Protein AF-A0A178IG72-F1 (afdb_monomer_lite)

Foldseek 3Di:
DDPVVVVVLVVVVVVVVVVVVVCCVVLVPPPPDDPVVSVVVVVVVVVVVLVVVCVVQPPVRSVVSVVCVLLVQQLVVLVVLQVQCVVVVNHDDPVLSVVSSVLCSVLVLGDDPCCVPPPDPVSLQVNLVSLVVCVVVSLVSSPVPGDPVSSVSSVVVSCVSSVVVVVVVVPPD

Sequence (173 aa):
MSEEKKNLICAALARDLETIRNVMRQGGMNRNVDPAIRRANLDARRRQFESDLREPLGDEVFEALVYYRDTKPCRELAGSISEQMKESGCELDAEDVDKMVRLFKDNGVMLANEHIRSRAPGIAKASARMLSAKEEVIIKEAGDFLSPRQMDVLKQIWSGLTGNEGRQVANKK

Secondary structure (DSSP, 8-state):
--HHHHHHHHHHHHHHHHHHHHHHHHHSS-TTS-HHHHHHHHHHHHHHHHHHHHHHH-HHHHHHHHHHHHHHHHHHHHHHHHHHHHHTT-PPPHHHHHHHHHHHHHTT----THHHH---HHHHHHHHHHHHHHHHHHHHHHTTTS-HHHHHHHHHHHHHHHTTHHHHSTT--

Radius of gyration: 19.99 Å; chains: 1; bounding box: 42×54×50 Å

pLDDT: mean 70.6, std 18.27, range [35.81, 95.81]

Organism: NCBI:txid1184151

Structure (mmCIF, N/CA/C/O backbone):
data_AF-A0A178IG72-F1
#
_entry.id   AF-A0A178IG72-F1
#
loop_
_atom_site.group_PDB
_atom_site.id
_atom_site.type_symbol
_atom_site.label_atom_id
_atom_site.label_alt_id
_atom_site.label_comp_id
_atom_site.label_asym_id
_atom_site.label_entity_id
_atom_site.label_seq_id
_atom_site.pdbx_PDB_ins_code
_atom_site.Cartn_x
_atom_site.Cartn_y
_atom_site.Cartn_z
_atom_site.occupancy
_atom_site.B_iso_or_equiv
_atom_site.auth_seq_id
_atom_site.auth_comp_id
_atom_site.auth_asym_id
_atom_site.auth_atom_id
_atom_site.pdbx_PDB_model_num
ATOM 1 N N . MET A 1 1 ? 6.120 -22.349 2.603 1.00 51.94 1 MET A N 1
ATOM 2 C CA . MET A 1 1 ? 7.262 -21.781 1.846 1.00 51.94 1 MET A CA 1
ATOM 3 C C . MET A 1 1 ? 8.515 -21.937 2.701 1.00 51.94 1 MET A C 1
ATOM 5 O O . MET A 1 1 ? 8.454 -21.543 3.859 1.00 51.94 1 MET A O 1
ATOM 9 N N . SER A 1 2 ? 9.585 -22.563 2.201 1.00 63.50 2 SER A N 1
ATOM 10 C CA . SER A 1 2 ? 10.795 -22.826 2.998 1.00 63.50 2 SER A CA 1
ATOM 11 C C . SER A 1 2 ? 11.631 -21.558 3.233 1.00 63.50 2 SER A C 1
ATOM 13 O O . SER A 1 2 ? 11.617 -20.641 2.411 1.00 63.50 2 SER A O 1
ATOM 15 N N . GLU A 1 3 ? 12.363 -21.524 4.349 1.00 43.22 3 GLU A N 1
ATOM 16 C CA . GLU A 1 3 ? 13.352 -20.488 4.718 1.00 43.22 3 GLU A CA 1
ATOM 17 C C . GLU A 1 3 ? 14.354 -20.213 3.585 1.00 43.22 3 GLU A C 1
ATOM 19 O O . GLU A 1 3 ? 14.587 -19.069 3.206 1.00 43.22 3 GLU A O 1
ATOM 24 N N . GLU A 1 4 ? 14.849 -21.272 2.945 1.00 43.72 4 GLU A N 1
ATOM 25 C CA . GLU A 1 4 ? 15.740 -21.199 1.783 1.00 43.72 4 GLU A CA 1
ATOM 26 C C . GLU A 1 4 ? 15.136 -20.422 0.607 1.00 43.72 4 GLU A C 1
ATOM 28 O O . GLU A 1 4 ? 15.801 -19.576 0.010 1.00 43.72 4 GLU A O 1
ATOM 33 N N . LYS A 1 5 ? 13.850 -20.650 0.301 1.00 45.94 5 LYS A N 1
ATOM 34 C CA . LYS A 1 5 ? 13.152 -19.937 -0.777 1.00 45.94 5 LYS A CA 1
ATOM 35 C C . LYS A 1 5 ? 12.942 -18.464 -0.428 1.00 45.94 5 LYS A C 1
ATOM 37 O O . LYS A 1 5 ? 13.111 -17.615 -1.297 1.00 45.94 5 LYS A O 1
ATOM 42 N N . LYS A 1 6 ? 12.647 -18.139 0.835 1.00 46.69 6 LYS A N 1
ATOM 43 C CA . LYS A 1 6 ? 12.557 -16.744 1.303 1.00 46.69 6 LYS A CA 1
ATOM 44 C C . LYS A 1 6 ? 13.902 -16.022 1.205 1.00 46.69 6 LYS A C 1
ATOM 46 O O . LYS A 1 6 ? 13.946 -14.899 0.712 1.00 46.69 6 LYS A O 1
ATOM 51 N N . ASN A 1 7 ? 14.992 -16.672 1.605 1.00 44.25 7 ASN A N 1
ATOM 52 C CA . ASN A 1 7 ? 16.336 -16.094 1.551 1.00 44.25 7 ASN A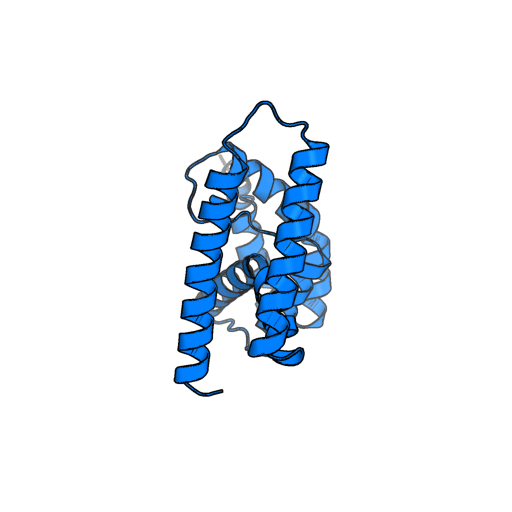 CA 1
ATOM 53 C C . ASN A 1 7 ? 16.824 -15.896 0.109 1.00 44.25 7 ASN A C 1
ATOM 55 O O . ASN A 1 7 ? 17.424 -14.865 -0.191 1.00 44.25 7 ASN A O 1
ATOM 59 N N . LEU A 1 8 ? 16.489 -16.813 -0.804 1.00 47.38 8 LEU A N 1
ATOM 60 C CA . LEU A 1 8 ? 16.728 -16.650 -2.241 1.00 47.38 8 LEU A CA 1
ATOM 61 C C . LEU A 1 8 ? 15.930 -15.485 -2.836 1.00 47.38 8 LEU A C 1
ATOM 63 O O . LEU A 1 8 ? 16.495 -14.687 -3.580 1.00 47.38 8 LEU A O 1
ATOM 67 N N . ILE A 1 9 ? 14.655 -15.336 -2.464 1.00 54.12 9 ILE A N 1
ATOM 68 C CA . ILE A 1 9 ? 13.816 -14.207 -2.894 1.00 54.12 9 ILE A CA 1
ATOM 69 C C . ILE A 1 9 ? 14.386 -12.883 -2.363 1.00 54.12 9 ILE A C 1
ATOM 71 O O . ILE A 1 9 ? 14.538 -11.933 -3.125 1.00 54.12 9 ILE A O 1
ATOM 75 N N . CYS A 1 10 ? 14.782 -12.809 -1.090 1.00 49.50 10 CYS A N 1
ATOM 76 C CA . CYS A 1 10 ? 15.407 -11.617 -0.510 1.00 49.50 10 CYS A CA 1
ATOM 77 C C . CYS A 1 10 ? 16.757 -11.278 -1.163 1.00 49.50 10 CYS A C 1
ATOM 79 O O . CYS A 1 10 ? 17.027 -10.108 -1.442 1.00 49.50 10 CYS A O 1
ATOM 81 N N . ALA A 1 11 ? 17.592 -12.283 -1.439 1.00 48.78 11 ALA A N 1
ATOM 82 C CA . ALA A 1 11 ? 18.871 -12.100 -2.117 1.00 48.78 11 ALA A CA 1
ATOM 83 C C . ALA A 1 11 ? 18.684 -11.642 -3.571 1.00 48.78 11 ALA A C 1
ATOM 85 O O . ALA A 1 11 ? 19.392 -10.736 -4.008 1.00 48.78 11 ALA A O 1
ATOM 86 N N . ALA A 1 12 ? 17.704 -12.198 -4.292 1.00 51.97 12 ALA A N 1
ATOM 87 C CA . ALA A 1 12 ? 17.323 -11.757 -5.632 1.00 51.97 12 ALA A CA 1
ATOM 88 C C . ALA A 1 12 ? 16.812 -10.307 -5.616 1.00 51.97 12 ALA A C 1
ATOM 90 O O . ALA A 1 12 ? 17.324 -9.476 -6.357 1.00 51.97 12 ALA A O 1
ATOM 91 N N . LEU A 1 13 ? 15.920 -9.951 -4.684 1.00 55.03 13 LEU A N 1
ATOM 92 C CA . LEU A 1 13 ? 15.399 -8.586 -4.518 1.00 55.03 13 LEU A CA 1
ATOM 93 C C . LEU A 1 13 ? 16.489 -7.555 -4.157 1.00 55.03 13 LEU A C 1
ATOM 95 O O . LEU A 1 13 ? 16.428 -6.399 -4.590 1.00 55.03 13 LEU A O 1
ATOM 99 N N . ALA A 1 14 ? 17.492 -7.943 -3.364 1.00 50.09 14 ALA A N 1
ATOM 100 C CA . ALA A 1 14 ? 18.637 -7.090 -3.044 1.00 50.09 14 ALA A CA 1
ATOM 101 C C . ALA A 1 14 ? 19.5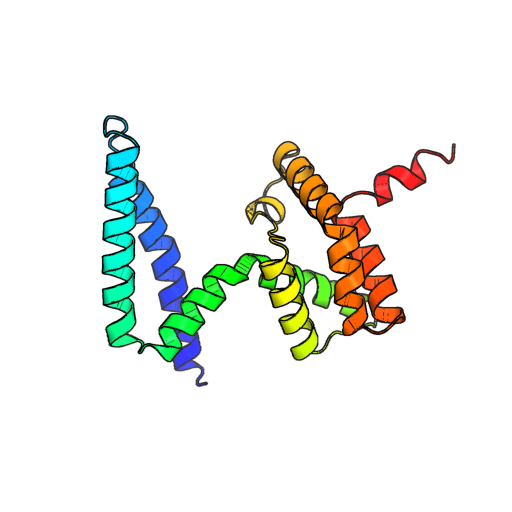46 -6.882 -4.268 1.00 50.09 14 ALA A C 1
ATOM 103 O O . ALA A 1 14 ? 19.936 -5.747 -4.563 1.00 50.09 14 ALA A O 1
ATOM 104 N N . ARG A 1 15 ? 19.811 -7.957 -5.025 1.00 52.28 15 ARG A N 1
ATOM 105 C CA . ARG A 1 15 ? 20.563 -7.910 -6.287 1.00 52.28 15 ARG A CA 1
ATOM 106 C C . ARG A 1 15 ? 19.826 -7.108 -7.363 1.00 52.28 15 ARG A C 1
ATOM 108 O O . ARG A 1 15 ? 20.482 -6.383 -8.107 1.00 52.28 15 ARG A O 1
ATOM 115 N N . ASP A 1 16 ? 18.496 -7.150 -7.396 1.00 57.53 16 ASP A N 1
ATOM 116 C CA . ASP A 1 16 ? 17.633 -6.387 -8.309 1.00 57.53 16 ASP A CA 1
ATOM 117 C C . ASP A 1 16 ? 17.744 -4.884 -8.087 1.00 57.53 16 ASP A C 1
ATOM 119 O O . ASP A 1 16 ? 17.940 -4.124 -9.033 1.00 57.53 16 ASP A O 1
ATOM 123 N N . LEU A 1 17 ? 17.667 -4.425 -6.837 1.00 51.31 17 LEU A N 1
ATOM 124 C CA . LEU A 1 17 ? 17.809 -3.002 -6.527 1.00 51.31 17 LEU A CA 1
ATOM 125 C C . LEU A 1 17 ? 19.190 -2.471 -6.910 1.00 51.31 17 LEU A C 1
ATOM 127 O O . LEU A 1 17 ? 19.312 -1.333 -7.365 1.00 51.31 17 LEU A O 1
ATOM 131 N N . GLU A 1 18 ? 20.229 -3.279 -6.740 1.00 49.72 18 GLU A N 1
ATOM 132 C CA . GLU A 1 18 ? 21.595 -2.908 -7.088 1.00 49.72 18 GLU A CA 1
ATOM 133 C C . GLU A 1 18 ? 21.851 -2.973 -8.598 1.00 49.72 18 GLU A C 1
ATOM 135 O O . GLU A 1 18 ? 22.450 -2.054 -9.156 1.00 49.72 18 GLU A O 1
ATOM 140 N N . THR A 1 19 ? 21.304 -3.976 -9.284 1.00 49.38 19 THR A N 1
ATOM 141 C CA . THR A 1 19 ? 21.408 -4.140 -10.739 1.00 49.38 19 THR A CA 1
ATOM 142 C C . THR A 1 19 ? 20.615 -3.062 -11.459 1.00 49.38 19 THR A C 1
ATOM 144 O O . THR A 1 19 ? 21.152 -2.410 -12.345 1.00 49.38 19 THR A O 1
ATOM 147 N N . ILE A 1 20 ? 19.390 -2.761 -11.024 1.00 48.19 20 ILE A N 1
ATOM 148 C CA . ILE A 1 20 ? 18.590 -1.657 -11.562 1.00 48.19 20 ILE A CA 1
ATOM 149 C C . ILE A 1 20 ? 19.300 -0.319 -11.323 1.00 48.19 20 ILE A C 1
ATOM 151 O O . ILE A 1 20 ? 19.410 0.484 -12.248 1.00 48.19 20 ILE A O 1
ATOM 155 N N . ARG A 1 21 ? 19.853 -0.071 -10.126 1.00 53.09 21 ARG A N 1
ATOM 156 C CA . ARG A 1 21 ? 20.639 1.151 -9.861 1.00 53.09 21 ARG A CA 1
ATOM 157 C C . ARG A 1 21 ? 21.893 1.227 -10.727 1.00 53.09 21 ARG A C 1
ATOM 159 O O . ARG A 1 21 ? 22.220 2.308 -11.212 1.00 53.09 21 ARG A O 1
ATOM 166 N N . ASN A 1 22 ? 22.580 0.113 -10.950 1.00 52.31 22 ASN A N 1
ATOM 167 C CA . ASN A 1 22 ? 23.787 0.065 -11.771 1.00 52.31 22 ASN A CA 1
ATOM 168 C C . ASN A 1 22 ? 23.475 0.185 -13.267 1.00 52.31 22 ASN A C 1
ATOM 170 O O . ASN A 1 22 ? 24.186 0.897 -13.966 1.00 52.31 22 ASN A O 1
ATOM 174 N N . VAL A 1 23 ? 22.372 -0.387 -13.748 1.00 47.72 23 VAL A N 1
ATOM 175 C CA . VAL A 1 23 ? 21.873 -0.222 -15.120 1.00 47.72 23 VAL A CA 1
ATOM 176 C C . VAL A 1 23 ? 21.370 1.203 -15.351 1.00 47.72 23 VAL A C 1
ATOM 178 O O . VAL A 1 23 ? 21.652 1.773 -16.402 1.00 47.72 23 VAL A O 1
ATOM 181 N N . MET A 1 24 ? 20.714 1.835 -14.370 1.00 45.44 24 MET A N 1
ATOM 182 C CA . MET A 1 24 ? 20.376 3.262 -14.436 1.00 45.44 24 MET A CA 1
ATOM 183 C C . MET A 1 24 ? 21.627 4.155 -14.423 1.00 45.44 24 MET A C 1
ATOM 185 O O . MET A 1 24 ? 21.669 5.153 -15.141 1.00 45.44 24 MET A O 1
ATOM 189 N N . ARG A 1 25 ? 22.674 3.792 -13.667 1.00 52.03 25 ARG A N 1
ATOM 190 C CA . ARG A 1 25 ? 23.969 4.499 -13.686 1.00 52.03 25 ARG A CA 1
ATOM 191 C C . ARG A 1 25 ? 24.716 4.313 -15.008 1.00 52.03 25 ARG A C 1
ATOM 193 O O . ARG A 1 25 ? 25.233 5.288 -15.533 1.00 52.03 25 ARG A O 1
ATOM 200 N N . GLN A 1 26 ? 24.753 3.104 -15.567 1.00 50.66 26 GLN A N 1
ATOM 201 C CA . GLN A 1 26 ? 25.500 2.794 -16.793 1.00 50.66 26 GLN A CA 1
ATOM 202 C C . GLN A 1 26 ? 24.750 3.193 -18.075 1.00 50.66 26 GLN A C 1
ATOM 204 O O . GLN A 1 26 ? 25.375 3.625 -19.036 1.00 50.66 26 GLN A O 1
ATOM 209 N N . GLY A 1 27 ? 23.414 3.119 -18.095 1.00 45.50 27 GLY A N 1
ATOM 210 C CA . GLY A 1 27 ? 22.573 3.593 -19.205 1.00 45.50 27 GLY A CA 1
ATOM 211 C C . GLY A 1 27 ? 22.263 5.095 -19.159 1.00 45.50 27 GLY A C 1
ATOM 212 O O . GLY A 1 27 ? 21.803 5.661 -20.148 1.00 45.50 27 GLY A O 1
ATOM 213 N N . GLY A 1 28 ? 22.518 5.750 -18.020 1.00 44.38 28 GLY A N 1
ATOM 214 C CA . GLY A 1 28 ? 22.275 7.178 -17.793 1.00 44.38 28 GLY A CA 1
ATOM 215 C C . GLY A 1 28 ? 23.472 8.102 -18.047 1.00 44.38 28 GLY A C 1
ATOM 216 O O . GLY A 1 28 ? 23.311 9.320 -17.971 1.00 44.38 28 GLY A O 1
ATOM 217 N N . MET A 1 29 ? 24.661 7.575 -18.356 1.00 46.75 29 MET A N 1
ATOM 218 C CA . MET A 1 29 ? 25.885 8.388 -18.466 1.00 46.75 29 MET A CA 1
ATOM 219 C C . MET A 1 29 ? 26.192 8.946 -19.858 1.00 46.75 29 MET A C 1
ATOM 221 O O . MET A 1 29 ? 27.271 9.492 -20.061 1.00 46.75 29 MET A O 1
ATOM 225 N N . ASN A 1 30 ? 25.244 8.923 -20.798 1.00 51.41 30 ASN A N 1
ATOM 226 C CA . ASN A 1 30 ? 25.359 9.766 -21.986 1.00 51.41 30 ASN A CA 1
ATOM 227 C C . ASN A 1 30 ? 24.155 10.708 -22.073 1.00 51.41 30 ASN A C 1
ATOM 229 O O . ASN A 1 30 ? 23.120 10.401 -22.667 1.00 51.41 30 ASN A O 1
ATOM 233 N N . ARG A 1 31 ? 24.289 11.874 -21.424 1.00 54.16 31 ARG A N 1
ATOM 234 C CA . ARG A 1 31 ? 23.264 12.936 -21.378 1.00 54.16 31 ARG A CA 1
ATOM 235 C C . ARG A 1 31 ? 22.861 13.453 -22.770 1.00 54.16 31 ARG A C 1
ATOM 237 O O . ARG A 1 31 ? 21.837 14.117 -22.869 1.00 54.16 31 ARG A O 1
ATOM 244 N N . ASN A 1 32 ? 23.612 13.082 -23.809 1.00 56.41 32 ASN A N 1
ATOM 245 C CA . ASN A 1 32 ? 23.426 13.473 -25.206 1.00 56.41 32 ASN A CA 1
ATOM 246 C C . ASN A 1 32 ? 22.495 12.543 -26.012 1.00 56.41 32 ASN A C 1
ATOM 248 O O . ASN A 1 32 ? 22.276 12.791 -27.191 1.00 56.41 32 ASN A O 1
ATOM 252 N N . VAL A 1 33 ? 21.962 11.466 -25.419 1.00 59.19 33 VAL A N 1
ATOM 253 C CA . VAL A 1 33 ? 20.999 10.578 -26.101 1.00 59.19 33 VAL A CA 1
ATOM 254 C C . VAL A 1 33 ? 19.583 11.115 -25.929 1.00 59.19 33 VAL A C 1
ATOM 256 O O . VAL A 1 33 ? 19.180 11.417 -24.802 1.00 59.19 33 VAL A O 1
ATOM 259 N N . ASP A 1 34 ? 18.831 11.176 -27.027 1.00 70.69 34 ASP A N 1
ATOM 260 C CA . ASP A 1 34 ? 17.423 11.573 -27.055 1.00 70.69 34 ASP A CA 1
ATOM 261 C C . ASP A 1 34 ? 16.599 10.869 -25.943 1.00 70.69 34 ASP A C 1
ATOM 263 O O . ASP A 1 34 ? 16.724 9.648 -25.757 1.00 70.69 34 ASP A O 1
ATOM 267 N N . PRO A 1 35 ? 15.770 11.603 -25.172 1.00 67.94 35 PRO A N 1
ATOM 268 C CA . PRO A 1 35 ? 14.957 11.039 -24.093 1.00 67.94 35 PRO A CA 1
ATOM 269 C C . PRO A 1 35 ? 14.053 9.867 -24.507 1.00 67.94 35 PRO A C 1
ATOM 271 O O . PRO A 1 35 ? 13.865 8.942 -23.714 1.00 67.94 35 PRO A O 1
ATOM 274 N N . ALA A 1 36 ? 13.515 9.868 -25.729 1.00 68.75 36 ALA A N 1
ATOM 275 C CA . ALA A 1 36 ? 12.652 8.805 -26.237 1.00 68.75 36 ALA A CA 1
ATOM 276 C C . ALA A 1 36 ? 13.443 7.519 -26.511 1.00 68.75 36 ALA A C 1
ATOM 278 O O . ALA A 1 36 ? 13.016 6.435 -26.113 1.00 68.75 36 ALA A O 1
ATOM 279 N N . ILE A 1 37 ? 14.640 7.640 -27.094 1.00 67.06 37 ILE A N 1
ATOM 280 C CA . ILE A 1 37 ? 15.551 6.506 -27.327 1.00 67.06 37 ILE A CA 1
ATOM 281 C C . ILE A 1 37 ? 16.009 5.914 -25.994 1.00 67.06 37 ILE A C 1
ATOM 283 O O . ILE A 1 37 ? 16.056 4.697 -25.811 1.00 67.06 37 ILE A O 1
ATOM 287 N N . ARG A 1 38 ? 16.300 6.778 -25.020 1.00 62.69 38 ARG A N 1
ATOM 288 C CA . ARG A 1 38 ? 16.662 6.356 -23.667 1.00 62.69 38 ARG A CA 1
ATOM 289 C C . ARG A 1 38 ? 15.539 5.552 -23.013 1.00 62.69 38 ARG A C 1
ATOM 291 O O . ARG A 1 38 ? 15.810 4.516 -22.414 1.00 62.69 38 ARG A O 1
ATOM 298 N N . ARG A 1 39 ? 14.291 6.001 -23.160 1.00 63.72 39 ARG A N 1
ATOM 299 C CA . ARG A 1 39 ? 13.111 5.305 -22.636 1.00 63.72 39 ARG A CA 1
ATOM 300 C C . ARG A 1 39 ? 12.894 3.957 -23.324 1.00 63.72 39 ARG A C 1
ATOM 302 O O . ARG A 1 39 ? 12.771 2.956 -22.632 1.00 63.72 39 ARG A O 1
ATOM 309 N N . ALA A 1 40 ? 12.973 3.914 -24.653 1.00 67.62 40 ALA A N 1
ATOM 310 C CA . ALA A 1 40 ? 12.856 2.675 -25.420 1.00 67.62 40 ALA A CA 1
ATOM 311 C C . ALA A 1 40 ? 13.925 1.637 -25.026 1.00 67.62 40 ALA A C 1
ATOM 313 O O . ALA A 1 40 ? 13.613 0.461 -24.857 1.00 67.62 40 ALA A O 1
ATOM 314 N N . ASN A 1 41 ? 15.170 2.068 -24.802 1.00 66.19 41 ASN A N 1
ATOM 315 C CA . ASN A 1 41 ? 16.252 1.185 -24.356 1.00 66.19 41 ASN A CA 1
ATOM 316 C C . ASN A 1 41 ? 16.045 0.663 -22.929 1.00 66.19 41 ASN A C 1
ATOM 318 O O . ASN A 1 41 ? 16.361 -0.492 -22.644 1.00 66.19 41 ASN A O 1
ATOM 322 N N . LEU A 1 42 ? 15.524 1.498 -22.027 1.00 60.66 42 LEU A N 1
ATOM 323 C CA . LEU A 1 42 ? 15.161 1.067 -20.677 1.00 60.66 42 LEU A CA 1
ATOM 324 C C . LEU A 1 42 ? 14.012 0.052 -20.714 1.00 60.66 42 LEU A C 1
ATOM 326 O O . LEU A 1 42 ? 14.093 -0.964 -20.028 1.00 60.66 42 LEU A O 1
ATOM 330 N N . ASP A 1 43 ? 13.002 0.279 -21.553 1.00 66.38 43 ASP A N 1
ATOM 331 C CA . ASP A 1 43 ? 11.865 -0.632 -21.714 1.00 66.38 43 ASP A CA 1
ATOM 332 C C . ASP A 1 43 ? 12.289 -1.971 -22.337 1.00 66.38 43 ASP A C 1
ATOM 334 O O . ASP A 1 43 ? 11.877 -3.029 -21.864 1.00 66.38 43 ASP A O 1
ATOM 338 N N . ALA A 1 44 ? 13.165 -1.953 -23.346 1.00 68.88 44 ALA A N 1
ATOM 339 C CA . ALA A 1 44 ? 13.710 -3.168 -23.952 1.00 68.88 44 ALA A CA 1
ATOM 340 C C . ALA A 1 44 ? 14.532 -3.990 -22.947 1.00 68.88 44 ALA A C 1
ATOM 342 O O . ALA A 1 44 ? 14.333 -5.198 -22.823 1.00 68.88 44 ALA A O 1
ATOM 343 N N . ARG A 1 45 ? 15.407 -3.335 -22.171 1.00 64.62 45 ARG A N 1
ATOM 344 C CA . ARG A 1 45 ? 16.189 -4.001 -21.114 1.00 64.62 45 ARG A CA 1
ATOM 345 C C . ARG A 1 45 ? 15.306 -4.554 -20.005 1.00 64.62 45 ARG A C 1
ATOM 347 O O . ARG A 1 45 ? 15.579 -5.639 -19.507 1.00 64.62 45 ARG A O 1
ATOM 354 N N . ARG A 1 46 ? 14.250 -3.828 -19.634 1.00 63.88 46 ARG A N 1
ATOM 355 C CA . ARG A 1 46 ? 13.265 -4.293 -18.661 1.00 63.88 46 ARG A CA 1
ATOM 356 C C . ARG A 1 46 ? 12.572 -5.568 -19.147 1.00 63.88 46 ARG A C 1
ATOM 358 O O . ARG A 1 46 ? 12.519 -6.523 -18.389 1.00 63.88 46 ARG A O 1
ATOM 365 N N . ARG A 1 47 ? 12.097 -5.607 -20.396 1.00 69.19 47 ARG A N 1
ATOM 366 C CA . ARG A 1 47 ? 11.441 -6.799 -20.967 1.00 69.19 47 ARG A CA 1
ATOM 367 C C . ARG A 1 47 ? 12.374 -8.004 -21.043 1.00 69.19 47 ARG A C 1
ATOM 369 O O . ARG A 1 47 ? 11.958 -9.100 -20.692 1.00 69.19 47 ARG A O 1
ATOM 376 N N . GLN A 1 48 ? 13.621 -7.794 -21.469 1.00 69.38 48 GLN A N 1
ATOM 377 C CA . GLN A 1 48 ? 14.619 -8.865 -21.503 1.00 69.38 48 GLN A CA 1
ATOM 378 C C . GLN A 1 48 ? 14.842 -9.437 -20.101 1.00 69.38 48 GLN A C 1
ATOM 380 O O . GLN A 1 48 ? 14.755 -10.638 -19.899 1.00 69.38 48 GLN A O 1
ATOM 385 N N . PHE A 1 49 ? 15.021 -8.559 -19.119 1.00 66.44 49 PHE A N 1
ATOM 386 C CA . PHE A 1 49 ? 15.209 -8.951 -17.730 1.00 66.44 49 PHE A CA 1
ATOM 387 C C . PHE A 1 49 ? 13.999 -9.692 -17.137 1.00 66.44 49 PHE A C 1
ATOM 389 O O . PHE A 1 49 ? 14.164 -10.677 -16.427 1.00 66.44 49 PHE A O 1
ATOM 396 N N . GLU A 1 50 ? 12.777 -9.243 -17.440 1.00 66.94 50 GLU A N 1
ATOM 397 C CA . GLU A 1 50 ? 11.549 -9.938 -17.034 1.00 66.94 50 GLU A CA 1
ATOM 398 C C . GLU A 1 50 ? 11.482 -11.346 -17.652 1.00 66.94 50 GLU A C 1
ATOM 400 O O . GLU A 1 50 ? 11.150 -12.296 -16.948 1.00 66.94 50 GLU A O 1
ATOM 405 N N . SER A 1 51 ? 11.872 -11.507 -18.923 1.00 70.50 51 SER A N 1
ATOM 406 C CA . SER A 1 51 ? 11.968 -12.819 -19.580 1.00 70.50 51 SER A CA 1
ATOM 407 C C . SER A 1 51 ? 13.005 -13.727 -18.912 1.00 70.50 51 SER A C 1
ATOM 409 O O . SER A 1 51 ? 12.702 -14.882 -18.618 1.00 70.50 51 SER A O 1
ATOM 411 N N . ASP A 1 52 ? 14.198 -13.196 -18.628 1.00 68.25 52 ASP A N 1
ATOM 412 C CA . ASP A 1 52 ? 15.311 -13.937 -18.021 1.00 68.25 52 ASP A CA 1
ATOM 413 C C . ASP A 1 52 ? 14.994 -14.395 -16.581 1.00 68.25 52 ASP A C 1
ATOM 415 O O . ASP A 1 52 ? 15.561 -15.373 -16.098 1.00 68.25 52 ASP A O 1
ATOM 419 N N . LEU A 1 53 ? 14.090 -13.699 -15.880 1.00 65.06 53 LEU A N 1
ATOM 420 C CA . LEU A 1 53 ? 13.616 -14.070 -14.541 1.00 65.06 53 LEU A CA 1
ATOM 421 C C . LEU A 1 53 ? 12.432 -15.040 -14.562 1.00 65.06 53 LEU A C 1
ATOM 423 O O . LEU A 1 53 ? 12.294 -15.856 -13.649 1.00 65.06 53 LEU A O 1
ATOM 427 N N . ARG A 1 54 ? 11.568 -14.945 -15.574 1.00 71.38 54 ARG A N 1
ATOM 428 C CA . ARG A 1 54 ? 10.341 -15.743 -15.671 1.00 71.38 54 ARG A CA 1
ATOM 429 C C . ARG A 1 54 ? 10.642 -17.231 -15.856 1.00 71.38 54 ARG A C 1
ATOM 431 O O . ARG A 1 54 ? 10.014 -18.059 -15.204 1.00 71.38 54 ARG A O 1
ATOM 438 N N . GLU A 1 55 ? 11.647 -17.557 -16.667 1.00 72.12 55 GLU A N 1
ATOM 439 C CA . GLU A 1 55 ? 12.085 -18.935 -16.929 1.00 72.12 55 GLU A CA 1
ATOM 440 C C . GLU A 1 55 ? 12.590 -19.679 -15.667 1.00 72.12 55 GLU A C 1
ATOM 442 O 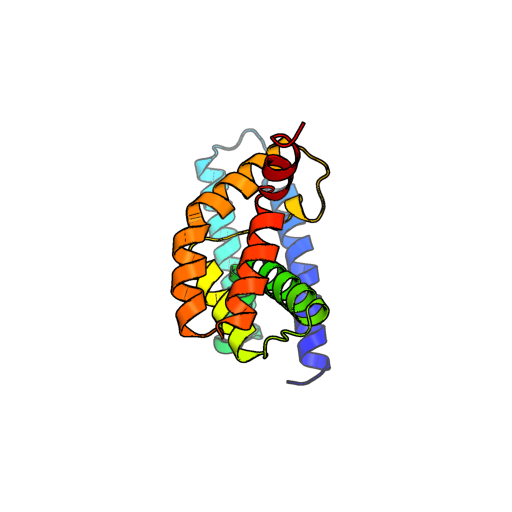O . GLU A 1 55 ? 12.068 -20.756 -15.376 1.00 72.12 55 GLU A O 1
ATOM 447 N N . PRO A 1 56 ? 13.529 -19.142 -14.856 1.00 68.00 56 PRO A N 1
ATOM 448 C CA . PRO A 1 56 ? 14.016 -19.829 -13.656 1.00 68.00 56 PRO A CA 1
ATOM 449 C C . PRO A 1 56 ? 13.064 -19.775 -12.450 1.00 68.00 56 PRO A C 1
ATOM 451 O O . PRO A 1 56 ? 13.155 -20.636 -11.574 1.00 68.00 56 PRO A O 1
ATOM 454 N N . LEU A 1 57 ? 12.185 -18.769 -12.351 1.00 63.91 57 LEU A N 1
ATOM 455 C CA . LEU A 1 57 ? 11.252 -18.630 -11.221 1.00 63.91 57 LEU A CA 1
ATOM 456 C C . LEU A 1 57 ? 9.928 -19.372 -11.445 1.00 63.91 57 LEU A C 1
ATOM 458 O O . LEU A 1 57 ? 9.303 -19.808 -10.476 1.00 63.91 57 LEU A O 1
ATOM 462 N N . GLY A 1 58 ? 9.512 -19.517 -12.704 1.00 76.75 58 GLY A N 1
ATOM 463 C CA . GLY A 1 58 ? 8.162 -19.920 -13.076 1.00 76.75 58 GLY A CA 1
ATOM 464 C C . GLY A 1 58 ? 7.164 -18.761 -12.977 1.00 76.75 58 GLY A C 1
ATOM 465 O O . GLY A 1 58 ? 7.307 -17.852 -12.154 1.00 76.75 58 GLY A O 1
ATOM 466 N N . ASP A 1 59 ? 6.127 -18.814 -13.816 1.00 75.56 59 ASP A N 1
ATOM 467 C CA . ASP A 1 59 ? 5.142 -17.738 -13.976 1.00 75.56 59 ASP A CA 1
ATOM 468 C C . ASP A 1 59 ? 4.494 -17.319 -12.655 1.00 75.56 59 ASP A C 1
ATOM 470 O O . ASP A 1 59 ? 4.450 -16.137 -12.336 1.00 75.56 59 ASP A O 1
ATOM 474 N N . GLU A 1 60 ? 4.042 -18.276 -11.846 1.00 70.88 60 GLU A N 1
ATOM 475 C CA . GLU A 1 60 ? 3.337 -17.992 -10.591 1.00 70.88 60 GLU A CA 1
ATOM 476 C C . GLU A 1 60 ? 4.201 -17.194 -9.598 1.00 70.88 60 GLU A C 1
ATOM 478 O O . GLU A 1 60 ? 3.748 -16.216 -8.999 1.00 70.88 60 GLU A O 1
ATOM 483 N N . VAL A 1 61 ? 5.473 -17.574 -9.451 1.00 72.31 61 VAL A N 1
ATOM 484 C CA . VAL A 1 61 ? 6.413 -16.907 -8.538 1.00 72.31 61 VAL A CA 1
ATOM 485 C C . VAL A 1 61 ? 6.811 -15.539 -9.084 1.00 72.31 61 VAL A C 1
ATOM 487 O O . VAL A 1 61 ? 6.939 -14.582 -8.317 1.00 72.31 61 VAL A O 1
ATOM 490 N N . PHE A 1 62 ? 6.984 -15.432 -10.401 1.00 73.56 62 PHE A N 1
ATOM 491 C CA . PHE A 1 62 ? 7.298 -14.173 -11.058 1.00 73.56 62 PHE A CA 1
ATOM 492 C C . PHE A 1 62 ? 6.157 -13.156 -10.912 1.00 73.56 62 PHE A C 1
ATOM 494 O O . PHE A 1 62 ? 6.398 -12.031 -10.477 1.00 73.56 62 PHE A O 1
ATOM 501 N N . GLU A 1 63 ? 4.910 -13.552 -11.181 1.00 71.75 63 GLU A N 1
ATOM 502 C CA . GLU A 1 63 ? 3.737 -12.684 -11.014 1.00 71.75 63 GLU A CA 1
ATOM 503 C C . GLU A 1 63 ? 3.565 -12.252 -9.546 1.00 71.75 63 GLU A C 1
ATOM 505 O O . GLU A 1 63 ? 3.290 -11.082 -9.262 1.00 71.75 63 GLU A O 1
ATOM 510 N N . ALA A 1 64 ? 3.820 -13.149 -8.584 1.00 67.19 64 ALA A N 1
ATOM 511 C CA . ALA A 1 64 ? 3.824 -12.801 -7.163 1.00 67.19 64 ALA A CA 1
ATOM 512 C C . ALA A 1 64 ? 4.920 -11.776 -6.808 1.00 67.19 64 ALA A C 1
ATOM 514 O O . ALA A 1 64 ? 4.688 -10.869 -6.002 1.00 67.19 64 ALA A O 1
ATOM 515 N N . LEU A 1 65 ? 6.102 -11.882 -7.422 1.00 68.12 65 LEU A N 1
ATOM 516 C CA . LEU A 1 65 ? 7.215 -10.950 -7.231 1.00 68.12 65 LEU A CA 1
ATOM 517 C C . LEU A 1 65 ? 6.923 -9.574 -7.844 1.00 68.12 65 LEU A C 1
ATOM 519 O O . LEU A 1 65 ? 7.172 -8.554 -7.195 1.00 68.12 65 LEU A O 1
ATOM 523 N N . VAL A 1 66 ? 6.350 -9.533 -9.050 1.00 71.88 66 VAL A N 1
ATOM 524 C CA . VAL A 1 66 ? 5.886 -8.294 -9.693 1.00 71.88 66 VAL A CA 1
ATOM 525 C C . VAL A 1 66 ? 4.827 -7.627 -8.822 1.00 71.88 66 VAL A C 1
ATOM 527 O O . VAL A 1 66 ? 4.973 -6.459 -8.460 1.00 71.88 66 VAL A O 1
ATOM 530 N N . TYR A 1 67 ? 3.825 -8.387 -8.375 1.00 71.19 67 TYR A N 1
ATOM 531 C CA . TYR A 1 67 ? 2.791 -7.876 -7.483 1.00 71.19 67 TYR A CA 1
ATOM 532 C C . TYR A 1 67 ? 3.374 -7.329 -6.174 1.00 71.19 67 TYR A C 1
ATOM 534 O O . TYR A 1 67 ? 2.981 -6.249 -5.724 1.00 71.19 67 TYR A O 1
ATOM 542 N N . TYR A 1 68 ? 4.332 -8.030 -5.560 1.00 71.38 68 TYR A N 1
ATOM 543 C CA . TYR A 1 68 ? 5.002 -7.562 -4.347 1.00 71.38 68 TYR A CA 1
ATOM 544 C C . TYR A 1 68 ? 5.761 -6.253 -4.582 1.00 71.38 68 TYR A C 1
ATOM 546 O O . TYR A 1 68 ? 5.642 -5.322 -3.788 1.00 71.38 68 TYR A O 1
ATOM 554 N N . ARG A 1 69 ? 6.507 -6.148 -5.686 1.00 69.56 69 ARG A N 1
ATOM 555 C CA . ARG A 1 69 ? 7.237 -4.929 -6.052 1.00 69.56 69 ARG A CA 1
ATOM 556 C C . ARG A 1 69 ? 6.290 -3.750 -6.271 1.00 69.56 69 ARG A C 1
ATOM 558 O O . ARG A 1 69 ? 6.548 -2.669 -5.742 1.00 69.56 69 ARG A O 1
ATOM 565 N N . ASP A 1 70 ? 5.204 -3.968 -7.003 1.00 71.38 70 ASP A N 1
ATOM 566 C CA . ASP A 1 70 ? 4.226 -2.931 -7.338 1.00 71.38 70 ASP A CA 1
ATOM 567 C C . ASP A 1 70 ? 3.434 -2.462 -6.112 1.00 71.38 70 ASP A C 1
ATOM 569 O O . ASP A 1 70 ? 3.011 -1.309 -6.039 1.00 71.38 70 ASP A O 1
ATOM 573 N N . THR A 1 71 ? 3.269 -3.338 -5.119 1.00 76.81 71 THR A N 1
ATOM 574 C CA . THR A 1 71 ? 2.558 -3.033 -3.869 1.00 76.81 71 THR A CA 1
ATOM 575 C C . THR A 1 71 ? 3.474 -2.667 -2.710 1.00 76.81 71 THR A C 1
ATOM 577 O O . THR A 1 71 ? 2.971 -2.318 -1.646 1.00 76.81 71 THR A O 1
ATOM 580 N N . LYS A 1 72 ? 4.801 -2.689 -2.878 1.00 80.25 72 LYS A N 1
ATOM 581 C CA . LYS A 1 72 ? 5.751 -2.479 -1.775 1.00 80.25 72 LYS A CA 1
ATOM 582 C C . LYS A 1 72 ? 5.496 -1.186 -0.978 1.00 80.25 72 LYS A C 1
ATOM 584 O O . LYS A 1 72 ? 5.390 -1.292 0.241 1.00 80.25 72 LYS A O 1
ATOM 589 N N . PRO A 1 73 ? 5.308 -0.002 -1.600 1.00 77.69 73 PRO A N 1
ATOM 590 C CA . PRO A 1 73 ? 5.003 1.218 -0.846 1.00 77.69 73 PRO A CA 1
ATOM 591 C C . PRO A 1 73 ? 3.669 1.140 -0.087 1.00 77.69 73 PRO A C 1
ATOM 593 O O . PRO A 1 73 ? 3.548 1.664 1.016 1.00 77.69 73 PRO A O 1
ATOM 596 N N . CYS A 1 74 ? 2.673 0.460 -0.664 1.00 84.62 74 CYS A N 1
ATOM 597 C CA . CYS A 1 74 ? 1.370 0.246 -0.029 1.00 84.62 74 CYS A CA 1
ATOM 598 C C . CYS A 1 74 ? 1.494 -0.700 1.174 1.00 84.62 74 CYS A C 1
ATOM 600 O O . CYS A 1 74 ? 0.880 -0.459 2.206 1.00 84.62 74 CYS A O 1
ATOM 602 N N . ARG A 1 75 ? 2.321 -1.748 1.063 1.00 85.00 75 ARG A N 1
ATOM 603 C CA . ARG A 1 75 ? 2.623 -2.701 2.144 1.00 85.00 75 ARG A CA 1
ATOM 604 C C . ARG A 1 75 ? 3.377 -2.057 3.294 1.00 85.00 75 ARG A C 1
ATOM 606 O O . ARG A 1 75 ? 3.027 -2.299 4.440 1.00 85.00 75 ARG A O 1
ATOM 613 N N . GLU A 1 76 ? 4.373 -1.230 2.997 1.00 83.88 76 GLU A N 1
ATOM 614 C CA . GLU A 1 76 ? 5.114 -0.480 4.017 1.00 83.88 76 GLU A CA 1
ATOM 615 C C . GLU A 1 76 ? 4.179 0.474 4.783 1.00 83.88 76 GLU A C 1
ATOM 617 O O . GLU A 1 76 ? 4.215 0.509 6.012 1.00 83.88 76 GLU A O 1
ATOM 622 N N . LEU A 1 77 ? 3.281 1.179 4.082 1.00 85.06 77 LEU A N 1
ATOM 623 C CA . LEU A 1 77 ? 2.266 2.025 4.718 1.00 85.06 77 LEU A CA 1
ATOM 624 C C . LEU A 1 77 ? 1.270 1.209 5.557 1.00 85.06 77 LEU A C 1
ATOM 626 O O . LEU A 1 77 ? 1.041 1.537 6.718 1.00 85.06 77 LEU A O 1
ATOM 630 N N . ALA A 1 78 ? 0.691 0.150 4.988 1.00 89.44 78 ALA A N 1
ATOM 631 C CA . ALA A 1 78 ? -0.271 -0.706 5.679 1.00 89.44 78 ALA A CA 1
ATOM 632 C C . ALA A 1 78 ? 0.339 -1.358 6.928 1.00 89.44 78 ALA A C 1
ATOM 634 O O . ALA A 1 78 ? -0.312 -1.408 7.967 1.00 89.44 78 ALA A O 1
ATOM 635 N N . GLY A 1 79 ? 1.604 -1.783 6.852 1.00 88.56 79 GLY A N 1
ATOM 636 C CA . GLY A 1 79 ? 2.362 -2.285 7.996 1.00 88.56 79 GLY A CA 1
ATOM 637 C C . GLY A 1 79 ? 2.539 -1.227 9.085 1.00 88.56 79 GLY A C 1
ATOM 638 O O . GLY A 1 79 ? 2.235 -1.497 10.241 1.00 88.56 79 GLY A O 1
ATOM 639 N N . SER A 1 80 ? 2.930 -0.001 8.723 1.00 88.06 80 SER A N 1
ATOM 640 C CA . SER A 1 80 ? 3.079 1.093 9.695 1.00 88.06 80 SER A CA 1
ATOM 641 C C . SER A 1 80 ? 1.756 1.484 10.364 1.00 88.06 80 SER A C 1
ATOM 643 O O . SER A 1 80 ? 1.734 1.766 11.562 1.00 88.06 80 SER A O 1
ATOM 645 N N . ILE A 1 81 ? 0.645 1.478 9.618 1.00 89.69 81 ILE A N 1
ATOM 646 C CA . ILE A 1 81 ? -0.694 1.673 10.191 1.00 89.69 81 ILE A CA 1
ATOM 647 C C . ILE A 1 81 ? -1.020 0.520 11.143 1.00 89.69 81 ILE A C 1
ATOM 649 O O . ILE A 1 81 ? -1.430 0.768 12.271 1.00 89.69 81 ILE A O 1
ATOM 653 N N . SER A 1 82 ? -0.796 -0.729 10.727 1.00 92.44 82 SER A N 1
ATOM 654 C CA . SER A 1 82 ? -1.059 -1.911 11.554 1.00 92.44 82 SER A CA 1
ATOM 655 C C . SER A 1 82 ? -0.283 -1.888 12.874 1.00 92.44 82 SER A C 1
ATOM 657 O O . SER A 1 82 ? -0.838 -2.250 13.911 1.00 92.44 82 SER A O 1
ATOM 659 N N . GLU A 1 83 ? 0.979 -1.453 12.859 1.00 89.31 83 GLU A N 1
ATOM 660 C CA . GLU A 1 83 ? 1.799 -1.287 14.065 1.00 89.31 83 GLU A CA 1
ATOM 661 C C . GLU A 1 83 ? 1.204 -0.228 15.007 1.00 89.31 83 GLU A C 1
ATOM 663 O O . GLU A 1 83 ? 0.990 -0.507 16.186 1.00 89.31 83 GLU A O 1
ATOM 668 N N . GLN A 1 84 ? 0.824 0.944 14.490 1.00 89.31 84 GLN A N 1
ATOM 669 C CA . GLN A 1 84 ? 0.191 2.006 15.289 1.00 89.31 84 GLN A CA 1
ATOM 670 C C . GLN A 1 84 ? -1.196 1.605 15.827 1.00 89.31 84 GLN A C 1
ATOM 672 O O . GLN A 1 84 ? -1.578 1.946 16.951 1.00 89.31 84 GLN A O 1
ATOM 677 N N . MET A 1 85 ? -1.965 0.841 15.049 1.00 91.62 85 MET A N 1
ATOM 678 C CA . MET A 1 85 ? -3.257 0.314 15.489 1.00 91.62 85 MET A CA 1
ATOM 679 C C . MET A 1 85 ? -3.091 -0.710 16.616 1.00 91.62 85 MET A C 1
ATOM 681 O O . MET A 1 85 ? -3.866 -0.699 17.577 1.00 91.62 85 MET A O 1
ATOM 685 N N . LYS A 1 86 ? -2.042 -1.538 16.553 1.00 91.44 86 LYS A N 1
ATOM 686 C CA . LYS A 1 86 ? -1.663 -2.455 17.632 1.00 91.44 86 LYS A CA 1
ATOM 687 C C . LYS A 1 86 ? -1.284 -1.707 18.912 1.00 91.44 86 LYS A C 1
ATOM 689 O O . LYS A 1 86 ? -1.758 -2.087 19.981 1.00 91.44 86 LYS A O 1
ATOM 694 N N . GLU A 1 87 ? -0.515 -0.621 18.816 1.00 89.88 87 GLU A N 1
ATOM 695 C CA . GLU A 1 87 ? -0.192 0.251 19.961 1.00 89.88 87 GLU A CA 1
ATOM 696 C C . GLU A 1 87 ? -1.449 0.856 20.614 1.00 89.88 87 GLU A C 1
ATOM 698 O O . GLU A 1 87 ? -1.502 1.030 21.830 1.00 89.88 87 GLU A O 1
ATOM 703 N N . SER A 1 88 ? -2.501 1.087 19.824 1.00 87.50 88 SER A N 1
ATOM 704 C CA . SER A 1 88 ? -3.808 1.587 20.280 1.00 87.50 88 SER A CA 1
ATOM 705 C C . SER A 1 88 ? -4.768 0.482 20.767 1.00 87.50 88 SER A C 1
ATOM 707 O O . SER A 1 88 ? -5.947 0.738 21.041 1.00 87.50 88 SER A O 1
ATOM 709 N N . GLY A 1 89 ? -4.302 -0.769 20.850 1.00 90.69 89 GLY A N 1
ATOM 710 C CA . GLY A 1 89 ? -5.102 -1.927 21.263 1.00 90.69 89 GLY A CA 1
ATOM 711 C C . GLY A 1 89 ? -6.186 -2.337 20.259 1.00 90.69 89 GLY A C 1
ATOM 712 O O . GLY A 1 89 ? -7.186 -2.933 20.658 1.00 90.69 89 GLY A O 1
ATOM 713 N N . CYS A 1 90 ? -6.021 -1.983 18.981 1.00 91.94 90 CYS A N 1
ATOM 714 C CA . CYS A 1 90 ? -6.952 -2.263 17.884 1.00 91.94 90 CYS A CA 1
ATOM 715 C C . CYS A 1 90 ? -6.240 -3.020 16.754 1.00 91.94 90 CYS A C 1
ATOM 717 O O . CYS A 1 90 ? -6.195 -2.545 15.624 1.00 91.94 90 CYS A O 1
ATOM 719 N N . GLU A 1 91 ? -5.642 -4.169 17.072 1.00 93.00 91 GLU A N 1
ATOM 720 C CA . GLU A 1 91 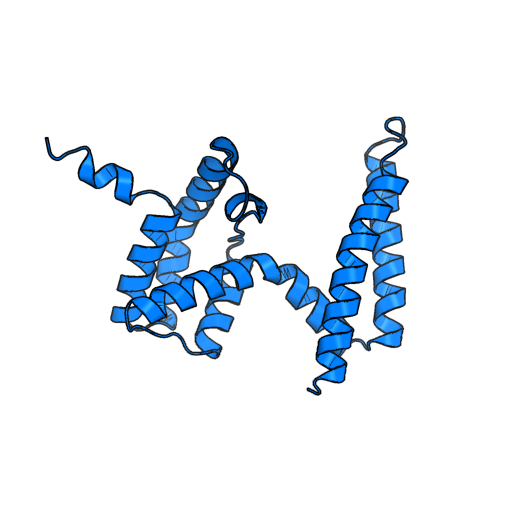? -4.855 -4.962 16.121 1.00 93.00 91 GLU A CA 1
ATOM 721 C C . GLU A 1 91 ? -5.660 -5.320 14.858 1.00 93.00 91 GLU A C 1
ATOM 723 O O . GLU A 1 91 ? -6.866 -5.579 14.916 1.00 93.00 91 GLU A O 1
ATOM 728 N N . LEU A 1 92 ? -4.976 -5.292 13.714 1.00 91.81 92 LEU A N 1
ATOM 729 C CA . LEU A 1 92 ? -5.485 -5.797 12.445 1.00 91.81 92 LEU A CA 1
ATOM 730 C C . LEU A 1 92 ? -4.976 -7.220 12.253 1.00 91.81 92 LEU A C 1
ATOM 732 O O . LEU A 1 92 ? -3.810 -7.506 12.544 1.00 91.81 92 LEU A O 1
ATOM 736 N N . ASP A 1 93 ? -5.825 -8.101 11.739 1.00 92.44 93 ASP A N 1
ATOM 737 C CA . ASP A 1 93 ? -5.352 -9.402 11.292 1.00 92.44 93 ASP A CA 1
ATOM 738 C C . ASP A 1 93 ? -4.633 -9.299 9.933 1.00 92.44 93 ASP A C 1
ATOM 740 O O . ASP A 1 93 ? -4.599 -8.255 9.273 1.00 92.44 93 ASP A O 1
ATOM 744 N N . ALA A 1 94 ? -4.007 -10.398 9.513 1.00 89.00 94 ALA A N 1
ATOM 745 C CA . ALA A 1 94 ? -3.257 -10.427 8.261 1.00 89.00 94 ALA A CA 1
ATOM 746 C C . ALA A 1 94 ? -4.145 -10.200 7.022 1.00 89.00 94 ALA A C 1
ATOM 748 O O . ALA A 1 94 ? -3.663 -9.668 6.021 1.00 89.00 94 ALA A O 1
ATOM 749 N N . GLU A 1 95 ? -5.419 -10.595 7.079 1.00 91.88 95 GLU A N 1
ATOM 750 C CA . GLU A 1 95 ? -6.358 -10.433 5.971 1.00 91.88 95 GLU A CA 1
ATOM 751 C C . GLU A 1 95 ? -6.746 -8.960 5.806 1.00 91.88 95 GLU A C 1
ATOM 753 O O . GLU A 1 95 ? -6.737 -8.441 4.689 1.00 91.88 95 GLU A O 1
ATOM 758 N N . ASP A 1 96 ? -7.005 -8.263 6.910 1.00 92.88 96 ASP A N 1
ATOM 759 C CA . ASP A 1 96 ? -7.316 -6.836 6.932 1.00 92.88 96 ASP A CA 1
ATOM 760 C C . ASP A 1 96 ? -6.126 -5.988 6.478 1.00 92.88 96 ASP A C 1
ATOM 762 O O . ASP A 1 96 ? -6.296 -5.035 5.713 1.00 92.88 96 ASP A O 1
ATOM 766 N N . VAL A 1 97 ? -4.901 -6.367 6.856 1.00 91.88 97 VAL A N 1
ATOM 767 C CA . VAL A 1 97 ? -3.687 -5.721 6.333 1.00 91.88 97 VAL A CA 1
ATOM 768 C C . VAL A 1 97 ? -3.587 -5.898 4.816 1.00 91.88 97 VAL A C 1
ATOM 770 O O . VAL A 1 97 ? -3.322 -4.927 4.105 1.00 91.88 97 VAL A O 1
ATOM 773 N N . ASP A 1 98 ? -3.840 -7.095 4.282 1.00 88.25 98 ASP A N 1
ATOM 774 C CA . ASP A 1 98 ? -3.829 -7.319 2.832 1.00 88.25 98 ASP A CA 1
ATOM 775 C C . ASP A 1 98 ? -4.977 -6.580 2.111 1.00 88.25 98 ASP A C 1
ATOM 777 O O . ASP A 1 98 ? -4.767 -6.069 1.002 1.00 88.25 98 ASP A O 1
ATOM 781 N N . LYS A 1 99 ? -6.162 -6.448 2.727 1.00 92.38 99 LYS A N 1
ATOM 782 C CA . LYS A 1 99 ? -7.258 -5.598 2.221 1.00 92.38 99 LYS A CA 1
ATOM 783 C C . LYS A 1 99 ? -6.839 -4.131 2.165 1.00 92.38 99 LYS A C 1
ATOM 785 O O . LYS A 1 99 ? -7.045 -3.495 1.132 1.00 92.38 99 LYS A O 1
ATOM 790 N N . MET A 1 100 ? -6.164 -3.611 3.195 1.00 91.69 100 MET A N 1
ATOM 791 C CA . MET A 1 100 ? -5.617 -2.248 3.172 1.00 91.69 100 MET A CA 1
ATOM 792 C C . MET A 1 100 ? -4.583 -2.051 2.059 1.00 91.69 100 MET A C 1
ATOM 794 O O . MET A 1 100 ? -4.589 -1.026 1.381 1.00 91.69 100 MET A O 1
ATOM 798 N N . VAL A 1 101 ? -3.704 -3.030 1.824 1.00 89.38 101 VAL A N 1
ATOM 799 C CA . VAL A 1 101 ? -2.714 -2.959 0.734 1.00 89.38 101 VAL A CA 1
ATOM 800 C C . VAL A 1 101 ? -3.396 -2.815 -0.623 1.00 89.38 101 VAL A C 1
ATOM 802 O O . VAL A 1 101 ? -2.957 -2.005 -1.442 1.00 89.38 101 VAL A O 1
ATOM 805 N N . ARG A 1 102 ? -4.464 -3.586 -0.862 1.00 89.00 102 ARG A N 1
ATOM 806 C CA . ARG A 1 102 ? -5.263 -3.497 -2.094 1.00 89.00 102 ARG A CA 1
ATOM 807 C C . ARG A 1 102 ? -5.968 -2.150 -2.190 1.00 89.00 102 ARG A C 1
ATOM 809 O O . ARG A 1 102 ? -5.794 -1.464 -3.190 1.00 89.00 102 ARG A O 1
ATOM 816 N N . LEU A 1 103 ? -6.634 -1.729 -1.116 1.00 90.81 103 LEU A N 1
ATOM 817 C CA . LEU A 1 103 ? -7.304 -0.435 -1.020 1.00 90.81 103 LEU A CA 1
ATOM 818 C C . LEU A 1 103 ? -6.369 0.726 -1.399 1.00 90.81 103 LEU A C 1
ATOM 820 O O . LEU A 1 103 ? -6.729 1.589 -2.201 1.00 90.81 103 LEU A O 1
ATOM 824 N N . PHE A 1 104 ? -5.143 0.734 -0.866 1.00 89.06 104 PHE A N 1
ATOM 825 C CA . PHE A 1 104 ? -4.145 1.752 -1.192 1.00 89.06 104 PHE A CA 1
ATOM 826 C C . PHE A 1 104 ? -3.693 1.680 -2.645 1.00 89.06 104 PHE A C 1
ATOM 828 O O . PHE A 1 104 ? -3.622 2.715 -3.311 1.00 89.06 104 PHE A O 1
ATOM 835 N N . LYS A 1 105 ? -3.426 0.475 -3.155 1.00 85.62 105 LYS A N 1
ATOM 836 C CA . LYS A 1 105 ? -3.020 0.272 -4.547 1.00 85.62 105 LYS A CA 1
ATOM 837 C C . LYS A 1 105 ? -4.086 0.790 -5.515 1.00 85.62 105 LYS A C 1
ATOM 839 O O . LYS A 1 105 ? -3.760 1.572 -6.408 1.00 85.62 105 LYS A O 1
ATOM 844 N N . ASP A 1 106 ? -5.338 0.396 -5.307 1.00 88.38 106 ASP A N 1
ATOM 845 C CA . ASP A 1 106 ? -6.461 0.689 -6.202 1.00 88.38 106 ASP A CA 1
ATOM 846 C C . ASP A 1 106 ? -6.794 2.186 -6.212 1.00 88.38 106 ASP A C 1
ATOM 848 O O . ASP A 1 106 ? -7.126 2.760 -7.250 1.00 88.38 106 ASP A O 1
ATOM 852 N N . ASN A 1 107 ? -6.580 2.859 -5.080 1.00 84.62 107 ASN A N 1
ATOM 853 C CA . ASN A 1 107 ? -6.762 4.301 -4.958 1.00 84.62 107 ASN A CA 1
ATOM 854 C C . ASN A 1 107 ? -5.513 5.126 -5.310 1.00 84.62 107 ASN A C 1
ATOM 856 O O . ASN A 1 107 ? -5.555 6.362 -5.248 1.00 84.62 107 ASN A O 1
ATOM 860 N N . GLY A 1 108 ? -4.408 4.487 -5.711 1.00 82.06 108 GLY A N 1
ATOM 861 C CA . GLY A 1 108 ? -3.152 5.160 -6.049 1.00 82.06 108 GLY A CA 1
ATOM 862 C C . GLY A 1 108 ? -2.491 5.850 -4.852 1.00 82.06 108 GLY A C 1
ATOM 863 O O . GLY A 1 108 ? -1.793 6.851 -5.019 1.00 82.06 108 GLY A O 1
ATOM 864 N N . VAL A 1 109 ? -2.735 5.352 -3.640 1.00 80.69 109 VAL A N 1
ATOM 865 C CA . VAL A 1 109 ? -2.074 5.809 -2.420 1.00 80.69 109 VAL A CA 1
ATOM 866 C C . VAL A 1 109 ? -0.663 5.237 -2.399 1.00 80.69 109 VAL A C 1
ATOM 868 O O . VAL A 1 109 ? -0.450 4.045 -2.202 1.00 80.69 109 VAL A O 1
ATOM 871 N N . MET A 1 110 ? 0.324 6.105 -2.589 1.00 69.38 110 MET A N 1
ATOM 872 C CA . MET A 1 110 ? 1.732 5.738 -2.492 1.00 69.38 110 MET A CA 1
ATOM 873 C C . MET A 1 110 ? 2.463 6.733 -1.601 1.00 69.38 110 MET A C 1
ATOM 875 O O . MET A 1 110 ? 2.628 7.897 -1.962 1.00 69.38 110 MET A O 1
ATOM 879 N N . LEU A 1 111 ? 2.959 6.281 -0.450 1.00 64.12 111 LEU A N 1
ATOM 880 C CA . LEU A 1 111 ? 3.968 7.054 0.262 1.00 64.12 111 LEU A CA 1
ATOM 881 C C . LEU A 1 111 ? 5.261 6.991 -0.548 1.00 64.12 111 LEU A C 1
ATOM 883 O O . LEU A 1 111 ? 5.826 5.916 -0.754 1.00 64.12 111 LEU A O 1
ATOM 887 N N . ALA A 1 112 ? 5.733 8.142 -1.032 1.00 55.81 112 ALA A N 1
ATOM 888 C CA . ALA A 1 112 ? 7.071 8.221 -1.594 1.00 55.81 112 ALA A CA 1
ATOM 889 C C . ALA A 1 112 ? 8.046 7.661 -0.548 1.00 55.81 112 ALA A C 1
ATOM 891 O O . ALA A 1 112 ? 8.007 8.070 0.607 1.00 55.81 112 ALA A O 1
ATOM 892 N N . ASN A 1 113 ? 8.923 6.731 -0.928 1.00 47.09 113 ASN A N 1
ATOM 893 C CA . ASN A 1 113 ? 9.915 6.128 -0.023 1.00 47.09 113 ASN A CA 1
ATOM 894 C C . ASN A 1 113 ? 10.818 7.187 0.663 1.00 47.09 113 ASN A C 1
ATOM 896 O O . ASN A 1 113 ? 11.399 6.960 1.724 1.00 47.09 113 ASN A O 1
ATOM 900 N N . GLU A 1 114 ? 10.898 8.387 0.080 1.00 41.38 114 GLU A N 1
ATOM 901 C CA . GLU A 1 114 ? 11.523 9.571 0.669 1.00 41.38 114 GLU A CA 1
ATOM 902 C C . GLU A 1 114 ? 10.766 10.137 1.872 1.00 41.38 114 GLU A C 1
ATOM 904 O O . GLU A 1 114 ? 11.333 10.916 2.620 1.00 41.38 114 GLU A O 1
ATOM 909 N N . HIS A 1 115 ? 9.522 9.766 2.131 1.00 41.22 115 HIS A N 1
ATOM 910 C CA . HIS A 1 115 ? 8.776 10.303 3.259 1.00 41.22 115 HIS A CA 1
ATOM 911 C C . HIS A 1 115 ? 9.193 9.667 4.594 1.00 41.22 115 HIS A C 1
ATOM 913 O O . HIS A 1 115 ? 9.189 10.347 5.616 1.00 41.22 115 HIS A O 1
ATOM 919 N N . ILE A 1 116 ? 9.651 8.408 4.562 1.00 44.41 116 ILE A N 1
ATOM 920 C CA . ILE A 1 116 ? 10.194 7.689 5.728 1.00 44.41 116 ILE A CA 1
ATOM 921 C C . ILE A 1 116 ? 11.645 8.129 6.023 1.00 44.41 116 ILE A C 1
ATOM 923 O O . ILE A 1 116 ? 12.112 8.025 7.155 1.00 44.41 116 ILE A O 1
ATOM 927 N N . ARG A 1 117 ? 12.382 8.643 5.021 1.00 38.47 117 ARG A N 1
ATOM 928 C CA . ARG A 1 117 ? 13.831 8.933 5.137 1.00 38.47 117 ARG A CA 1
ATOM 929 C C . ARG A 1 117 ? 14.256 10.384 4.903 1.00 38.47 117 ARG A C 1
ATOM 931 O O . ARG A 1 117 ? 15.327 10.772 5.365 1.00 38.47 117 ARG A O 1
ATOM 938 N N . SER A 1 118 ? 13.487 11.192 4.181 1.00 40.31 118 SER A N 1
ATOM 939 C CA . SER A 1 118 ? 13.880 12.552 3.804 1.00 40.31 118 SER A CA 1
ATOM 940 C C . SER A 1 118 ? 13.336 13.570 4.803 1.00 40.31 118 SER A C 1
ATOM 942 O O . SER A 1 118 ? 12.137 13.760 4.982 1.00 40.31 118 SER A O 1
ATOM 944 N N . ARG A 1 119 ? 14.263 14.298 5.425 1.00 45.16 119 ARG A N 1
ATOM 945 C CA . ARG A 1 119 ? 13.998 15.528 6.182 1.00 45.16 119 ARG A CA 1
ATOM 946 C C . ARG A 1 119 ? 13.763 16.722 5.239 1.00 45.16 119 ARG A C 1
ATOM 948 O O . ARG A 1 119 ? 14.181 17.834 5.545 1.00 45.16 119 ARG A O 1
ATOM 955 N N . ALA A 1 120 ? 13.174 16.495 4.060 1.00 51.41 120 ALA A N 1
ATOM 956 C CA . ALA A 1 120 ? 12.976 17.507 3.026 1.00 51.41 120 ALA A CA 1
ATOM 957 C C . ALA A 1 120 ? 11.531 18.053 3.081 1.00 51.41 120 ALA A C 1
ATOM 959 O O . ALA A 1 120 ? 10.592 17.348 2.702 1.00 51.41 120 ALA A O 1
ATOM 960 N N . PRO A 1 121 ? 11.312 19.315 3.502 1.00 54.56 121 PRO A N 1
ATOM 961 C CA . PRO A 1 121 ? 9.968 19.847 3.766 1.00 54.56 121 PRO A CA 1
ATOM 962 C C . PRO A 1 121 ? 9.018 19.860 2.552 1.00 54.56 121 PRO A C 1
ATOM 964 O O . PRO A 1 121 ? 7.802 19.764 2.709 1.00 54.56 121 PRO A O 1
ATOM 967 N N . GLY A 1 122 ? 9.553 19.980 1.330 1.00 54.31 122 GLY A N 1
ATOM 968 C CA . GLY A 1 122 ? 8.752 20.052 0.099 1.00 54.31 122 GLY A CA 1
ATOM 969 C C . GLY A 1 122 ? 8.103 18.722 -0.303 1.00 54.31 122 GLY A C 1
ATOM 970 O O . GLY A 1 122 ? 6.940 18.707 -0.706 1.00 54.31 122 GLY A O 1
ATOM 971 N N . ILE A 1 123 ? 8.826 17.610 -0.136 1.00 57.59 123 ILE A N 1
ATOM 972 C CA . ILE A 1 123 ? 8.350 16.251 -0.451 1.00 57.59 123 ILE A CA 1
ATOM 973 C C . ILE A 1 123 ? 7.264 15.822 0.542 1.00 57.59 123 ILE A C 1
ATOM 975 O O . ILE A 1 123 ? 6.251 15.235 0.150 1.00 57.59 123 ILE A O 1
ATOM 979 N N . ALA A 1 124 ? 7.421 16.214 1.809 1.00 63.25 124 ALA A N 1
ATOM 980 C CA . ALA A 1 124 ? 6.425 15.958 2.838 1.00 63.25 124 ALA A CA 1
ATOM 981 C C . ALA A 1 124 ? 5.086 16.656 2.559 1.00 63.25 124 ALA A C 1
ATOM 983 O O . ALA A 1 124 ? 4.019 16.052 2.640 1.00 63.25 124 ALA A O 1
ATOM 984 N N . LYS A 1 125 ? 5.129 17.925 2.138 1.00 67.88 125 LYS A N 1
ATOM 985 C CA . LYS A 1 125 ? 3.919 18.700 1.833 1.00 67.88 125 LYS A CA 1
ATOM 986 C C . LYS A 1 125 ? 3.155 18.167 0.617 1.00 67.88 125 LYS A C 1
ATOM 988 O O . LYS A 1 125 ? 1.926 18.203 0.608 1.00 67.88 125 LYS A O 1
ATOM 993 N N . ALA A 1 126 ? 3.860 17.711 -0.419 1.00 69.12 126 ALA A N 1
ATOM 994 C CA . ALA A 1 126 ? 3.235 17.128 -1.607 1.00 69.12 126 ALA A CA 1
ATOM 995 C C . ALA A 1 126 ? 2.532 15.801 -1.285 1.00 69.12 126 ALA A C 1
ATOM 997 O O . ALA A 1 126 ? 1.398 15.583 -1.709 1.00 69.12 126 ALA A O 1
ATOM 998 N N . SER A 1 127 ? 3.172 14.962 -0.475 1.00 69.75 127 SER A N 1
ATOM 999 C CA . SER A 1 127 ? 2.622 13.667 -0.078 1.00 69.75 127 SER A CA 1
ATOM 1000 C C . SER A 1 127 ? 1.428 13.812 0.868 1.00 69.75 127 SER A C 1
ATOM 1002 O O . SER A 1 127 ? 0.402 13.179 0.640 1.00 69.75 127 SER A O 1
ATOM 1004 N N . ALA A 1 128 ? 1.497 14.713 1.855 1.00 75.88 128 ALA A N 1
ATOM 1005 C CA . ALA A 1 128 ? 0.362 15.020 2.728 1.00 75.88 128 ALA A CA 1
ATOM 1006 C C . ALA A 1 128 ? -0.868 15.485 1.930 1.00 75.88 128 ALA A C 1
ATOM 1008 O O . ALA A 1 128 ? -1.972 15.004 2.157 1.00 75.88 128 ALA A O 1
ATOM 1009 N N . ARG A 1 129 ? -0.680 16.357 0.926 1.00 79.19 129 ARG A N 1
ATOM 1010 C CA . ARG A 1 129 ? -1.767 16.790 0.027 1.00 79.19 129 ARG A CA 1
ATOM 1011 C C . ARG A 1 129 ? -2.387 15.631 -0.750 1.00 79.19 129 ARG A C 1
ATOM 1013 O O . ARG A 1 129 ? -3.603 15.599 -0.907 1.00 79.19 129 ARG A O 1
ATOM 1020 N N . MET A 1 130 ? -1.564 14.710 -1.248 1.00 82.56 130 MET A N 1
ATOM 1021 C CA . MET A 1 130 ? -2.040 13.522 -1.955 1.00 82.56 130 MET A CA 1
ATOM 1022 C C . MET A 1 130 ? -2.857 12.618 -1.023 1.00 82.56 130 MET A C 1
ATOM 1024 O O . MET A 1 130 ? -3.942 12.191 -1.403 1.00 82.56 130 MET A O 1
ATOM 1028 N N . LEU A 1 131 ? -2.372 12.370 0.198 1.00 83.31 131 LEU A N 1
ATOM 1029 C CA . LEU A 1 131 ? -3.087 11.575 1.200 1.00 83.31 131 LEU A CA 1
ATOM 1030 C C . LEU A 1 131 ? -4.420 12.223 1.597 1.00 83.31 131 LEU A C 1
ATOM 1032 O O . LEU A 1 131 ? -5.440 11.539 1.615 1.00 83.31 131 LEU A O 1
ATOM 1036 N N . SER A 1 132 ? -4.451 13.542 1.816 1.00 84.88 132 SER A N 1
ATOM 1037 C CA . SER A 1 132 ? -5.698 14.274 2.086 1.00 84.88 132 SER A CA 1
ATOM 1038 C C . SER A 1 132 ? -6.696 14.174 0.931 1.00 84.88 132 SER A C 1
ATOM 1040 O O . SER A 1 132 ? -7.885 14.009 1.163 1.00 84.88 132 SER A O 1
ATOM 1042 N N . ALA A 1 133 ? -6.236 14.223 -0.324 1.00 85.69 133 ALA A N 1
ATOM 1043 C CA . ALA A 1 133 ? -7.117 14.091 -1.488 1.00 85.69 133 ALA A CA 1
ATOM 1044 C C . ALA A 1 133 ? -7.744 12.690 -1.630 1.00 85.69 133 ALA A C 1
ATOM 1046 O O . ALA A 1 133 ? -8.699 12.522 -2.385 1.00 85.69 133 ALA A O 1
ATOM 1047 N N . LYS A 1 134 ? -7.193 11.685 -0.942 1.00 87.62 134 LYS A N 1
ATOM 1048 C CA . LYS A 1 134 ? -7.665 10.295 -0.958 1.00 87.62 134 LYS A CA 1
ATOM 1049 C C . LYS A 1 134 ? -8.416 9.905 0.314 1.00 87.62 134 LYS A C 1
ATOM 1051 O O . LYS A 1 134 ? -9.061 8.865 0.322 1.00 87.62 134 LYS A O 1
ATOM 1056 N N . GLU A 1 135 ? -8.360 10.734 1.354 1.00 88.50 135 GLU A N 1
ATOM 1057 C CA . GLU A 1 135 ? -8.885 10.445 2.691 1.00 88.50 135 GLU A CA 1
ATOM 1058 C C . GLU A 1 135 ? -10.343 9.986 2.673 1.00 88.50 135 GLU A C 1
ATOM 1060 O O . GLU A 1 135 ? -10.640 8.916 3.188 1.00 88.50 135 GLU A O 1
ATOM 1065 N N . GLU A 1 136 ? -11.241 10.737 2.033 1.00 90.19 136 GLU A N 1
ATOM 1066 C CA . GLU A 1 136 ? -12.671 10.406 2.018 1.00 90.19 136 GLU A CA 1
ATOM 1067 C C . GLU A 1 136 ? -12.940 9.012 1.434 1.00 90.19 136 GLU A C 1
ATOM 1069 O O . GLU A 1 136 ? -13.694 8.231 2.013 1.00 90.19 136 GLU A O 1
ATOM 1074 N N . VAL A 1 137 ? -12.285 8.677 0.318 1.00 92.00 137 VAL A N 1
ATOM 1075 C CA . VAL A 1 137 ? -12.462 7.384 -0.357 1.00 92.00 137 VAL A CA 1
ATOM 1076 C C . VAL A 1 137 ? -11.883 6.252 0.487 1.00 92.00 137 VAL A C 1
ATOM 1078 O O . VAL A 1 137 ? -12.554 5.249 0.707 1.00 92.00 137 VAL A O 1
ATOM 1081 N N . ILE A 1 138 ? -10.682 6.446 1.037 1.00 92.50 138 ILE A N 1
ATOM 1082 C CA . ILE A 1 138 ? -10.022 5.450 1.887 1.00 92.50 138 ILE A CA 1
ATOM 1083 C C . ILE A 1 138 ? -10.832 5.178 3.152 1.00 92.50 138 ILE A C 1
ATOM 1085 O O . ILE A 1 138 ? -11.062 4.022 3.486 1.00 92.50 138 ILE A O 1
ATOM 1089 N N . ILE A 1 139 ? -11.290 6.220 3.847 1.00 92.81 139 ILE A N 1
ATOM 1090 C CA . ILE A 1 139 ? -12.081 6.069 5.072 1.00 92.81 139 ILE A CA 1
ATOM 1091 C C . ILE A 1 139 ? -13.433 5.419 4.769 1.00 92.81 139 ILE A C 1
ATOM 1093 O O . ILE A 1 139 ? -13.912 4.613 5.563 1.00 92.81 139 ILE A O 1
ATOM 1097 N N . LYS A 1 140 ? -14.051 5.731 3.629 1.00 93.25 140 LYS A N 1
ATOM 1098 C CA . LYS A 1 140 ? -15.305 5.093 3.232 1.00 93.25 140 LYS A CA 1
ATOM 1099 C C . LYS A 1 140 ? -15.118 3.597 2.965 1.00 93.25 140 LYS A C 1
ATOM 1101 O O . LYS A 1 140 ? -15.822 2.800 3.568 1.00 93.25 140 LYS A O 1
ATOM 1106 N N . GLU A 1 141 ? -14.174 3.228 2.104 1.00 94.31 141 GLU A N 1
ATOM 1107 C CA . GLU A 1 141 ? -13.958 1.833 1.688 1.00 94.31 141 GLU A CA 1
ATOM 1108 C C . GLU A 1 141 ? -13.339 0.974 2.803 1.00 94.31 141 GLU A C 1
ATOM 1110 O O . GLU A 1 141 ? -13.647 -0.208 2.921 1.00 94.31 141 GLU A O 1
ATOM 1115 N N . ALA A 1 142 ? -12.521 1.558 3.687 1.00 93.56 142 ALA A N 1
ATOM 1116 C CA . ALA A 1 142 ? -12.034 0.862 4.878 1.00 93.56 142 ALA A CA 1
ATOM 1117 C C . ALA A 1 142 ? -13.171 0.486 5.845 1.00 93.56 142 ALA A C 1
ATOM 1119 O O . ALA A 1 142 ? -13.086 -0.531 6.533 1.00 93.56 142 ALA A O 1
ATOM 1120 N N . GLY A 1 143 ? -14.257 1.266 5.864 1.00 93.12 143 GLY A N 1
ATOM 1121 C CA . GLY A 1 143 ? -15.439 0.990 6.682 1.00 93.12 143 GLY A CA 1
ATOM 1122 C C . GLY A 1 143 ? -16.169 -0.303 6.313 1.00 93.12 143 GLY A C 1
ATOM 1123 O O . GLY A 1 143 ? -16.924 -0.815 7.136 1.00 93.12 143 GLY A O 1
ATOM 1124 N N . ASP A 1 144 ? -15.920 -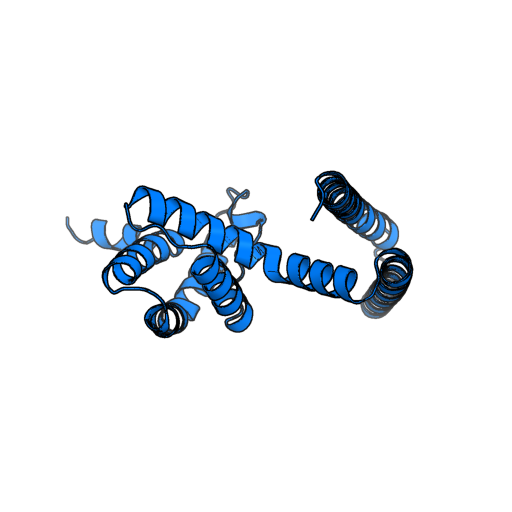0.855 5.122 1.00 94.31 144 ASP A N 1
ATOM 1125 C CA . ASP A 1 144 ? -16.538 -2.106 4.672 1.00 94.31 144 ASP A CA 1
ATOM 1126 C C . ASP A 1 144 ? -15.907 -3.346 5.326 1.00 94.31 144 ASP A C 1
ATOM 1128 O O . ASP A 1 144 ? -16.519 -4.415 5.344 1.00 94.31 144 ASP A O 1
ATOM 1132 N N . PHE A 1 145 ? -14.688 -3.223 5.865 1.00 95.12 145 PHE A N 1
ATOM 1133 C CA . PHE A 1 145 ? -13.970 -4.344 6.480 1.00 95.12 145 PHE A CA 1
ATOM 1134 C C . PHE A 1 145 ? -13.394 -4.054 7.871 1.00 95.12 145 PHE A C 1
ATOM 1136 O O . PHE A 1 145 ? -13.007 -4.994 8.555 1.00 95.12 145 PHE A O 1
ATOM 1143 N N . LEU A 1 146 ? -13.378 -2.801 8.332 1.00 94.56 146 LEU A N 1
ATOM 1144 C CA . LEU A 1 146 ? -12.942 -2.447 9.683 1.00 94.56 146 LEU A CA 1
ATOM 1145 C C . LEU A 1 146 ? -14.124 -2.198 10.624 1.00 94.56 146 LEU A C 1
ATOM 1147 O O . LEU A 1 146 ? -15.140 -1.605 10.264 1.00 94.56 146 LEU A O 1
ATOM 1151 N N . SER A 1 147 ? -13.960 -2.583 11.890 1.00 94.94 147 SER A N 1
ATOM 1152 C CA . SER A 1 147 ? -14.924 -2.250 12.941 1.00 94.94 147 SER A CA 1
ATOM 1153 C C . SER A 1 147 ? -14.969 -0.737 13.220 1.00 94.94 147 SER A C 1
ATOM 1155 O O . SER A 1 147 ? -13.979 -0.037 12.993 1.00 94.94 147 SER A O 1
ATOM 1157 N N . PRO A 1 148 ? -16.057 -0.205 13.815 1.00 94.56 148 PRO A N 1
ATOM 1158 C CA . PRO A 1 148 ? -16.150 1.218 14.161 1.00 94.56 148 PRO A CA 1
ATOM 1159 C C . PRO A 1 148 ? -14.973 1.725 15.007 1.00 94.56 148 PRO A C 1
ATOM 1161 O O . PRO A 1 148 ? -14.451 2.810 14.770 1.00 94.56 148 PRO A O 1
ATOM 1164 N N . ARG A 1 149 ? -14.494 0.903 15.949 1.00 93.44 149 ARG A N 1
ATOM 1165 C CA . ARG A 1 149 ? -13.348 1.248 16.798 1.00 93.44 149 ARG A CA 1
ATOM 1166 C C . ARG A 1 149 ? -12.040 1.315 16.002 1.00 93.44 149 ARG A C 1
ATOM 1168 O O . ARG A 1 149 ? -11.264 2.245 16.190 1.00 93.44 149 ARG A O 1
ATOM 1175 N N . GLN A 1 150 ? -11.798 0.352 15.112 1.00 94.19 150 GLN A N 1
ATOM 1176 C CA . GLN A 1 150 ? -10.636 0.366 14.216 1.00 94.19 150 GLN A CA 1
ATOM 1177 C C . GLN A 1 150 ? -10.694 1.560 13.255 1.00 94.19 150 GLN A C 1
ATOM 1179 O O . GLN A 1 150 ? -9.676 2.206 13.023 1.00 94.19 150 GLN A O 1
ATOM 1184 N N . MET A 1 151 ? -11.885 1.908 12.764 1.00 95.81 151 MET A N 1
ATOM 1185 C CA . MET A 1 151 ? -12.100 3.082 11.920 1.00 95.81 151 MET A CA 1
ATOM 1186 C C . MET A 1 151 ? -11.744 4.392 12.622 1.00 95.81 151 MET A C 1
ATOM 1188 O O . MET A 1 151 ? -11.153 5.275 12.001 1.00 95.81 151 MET A O 1
ATOM 1192 N N . ASP A 1 152 ? -12.068 4.536 13.905 1.00 93.62 152 ASP A N 1
ATOM 1193 C CA . ASP A 1 152 ? -11.722 5.743 14.659 1.00 93.62 152 ASP A CA 1
ATOM 1194 C C . ASP A 1 152 ? -10.208 5.881 14.864 1.00 93.62 152 ASP A C 1
ATOM 1196 O O . ASP A 1 152 ? -9.660 6.968 14.671 1.00 93.62 152 ASP A O 1
ATOM 1200 N N . VAL A 1 153 ? -9.514 4.778 15.159 1.00 92.94 153 VAL A N 1
ATOM 1201 C CA . VAL A 1 153 ? -8.044 4.761 15.252 1.00 92.94 153 VAL A CA 1
ATOM 1202 C C . VAL A 1 153 ? -7.402 5.041 13.891 1.00 92.94 153 VAL A C 1
ATOM 1204 O O . VAL A 1 153 ? -6.472 5.842 13.802 1.00 92.94 153 VAL A O 1
ATOM 1207 N N . LEU A 1 154 ? -7.925 4.455 12.810 1.00 92.62 154 LEU A N 1
ATOM 1208 C CA . LEU A 1 154 ? -7.435 4.708 11.456 1.00 92.62 154 LEU A CA 1
ATOM 1209 C C . LEU A 1 154 ? -7.530 6.196 11.094 1.00 92.62 154 LEU A C 1
ATOM 1211 O O . LEU A 1 154 ? -6.565 6.755 10.577 1.00 92.62 154 LEU A O 1
ATOM 1215 N N . LYS A 1 155 ? -8.652 6.861 11.400 1.00 91.81 155 LYS A N 1
ATOM 1216 C CA . LYS A 1 155 ? -8.820 8.308 11.163 1.00 91.81 155 LYS A CA 1
ATOM 1217 C C . LYS A 1 155 ? -7.794 9.142 11.931 1.00 91.81 155 LYS A C 1
ATOM 1219 O O . LYS A 1 155 ? -7.270 10.109 11.381 1.00 91.81 155 LYS A O 1
ATOM 1224 N N . GLN A 1 156 ? -7.490 8.776 13.178 1.00 89.62 156 GLN A N 1
ATOM 1225 C CA . GLN A 1 156 ? -6.467 9.459 13.980 1.00 89.62 156 GLN A CA 1
ATOM 1226 C C . GLN A 1 156 ? -5.080 9.317 13.344 1.00 89.62 156 GLN A C 1
ATOM 1228 O O . GLN A 1 156 ? -4.417 10.321 13.081 1.00 89.62 156 GLN A O 1
ATOM 1233 N N . ILE A 1 157 ? -4.684 8.089 12.994 1.00 88.81 157 ILE A N 1
ATOM 1234 C CA . ILE A 1 157 ? -3.411 7.817 12.311 1.00 88.81 157 ILE A CA 1
ATOM 1235 C C . ILE A 1 157 ? -3.338 8.593 10.986 1.00 88.81 157 ILE A C 1
ATOM 1237 O O . ILE A 1 157 ? -2.342 9.259 10.698 1.00 88.81 157 ILE A O 1
ATOM 1241 N N . TRP A 1 158 ? -4.411 8.572 10.192 1.00 88.88 158 TRP A N 1
ATOM 1242 C CA . TRP A 1 158 ? -4.481 9.262 8.902 1.00 88.88 158 TRP A CA 1
ATOM 1243 C C . TRP A 1 158 ? -4.371 10.791 9.032 1.00 88.88 158 TRP A C 1
ATOM 1245 O O . TRP A 1 158 ? -3.671 11.445 8.252 1.00 88.88 158 TRP A O 1
ATOM 1255 N N . SER A 1 159 ? -5.001 11.374 10.055 1.00 85.75 159 SER A N 1
ATOM 1256 C CA . SER A 1 159 ? -4.867 12.796 10.398 1.00 85.75 159 SER A CA 1
ATOM 1257 C C . SER A 1 159 ? -3.420 13.164 10.755 1.00 85.75 159 SER A C 1
ATOM 1259 O O . SER A 1 159 ? -2.907 14.197 10.306 1.00 85.75 159 SER A O 1
ATOM 1261 N N . GLY A 1 160 ? -2.726 12.290 11.493 1.00 82.75 160 GLY A N 1
ATOM 1262 C CA . GLY A 1 160 ? -1.299 12.423 11.792 1.00 82.75 160 GLY A CA 1
ATOM 1263 C C . GLY A 1 160 ? -0.428 12.408 10.530 1.00 82.75 160 GLY A C 1
ATOM 1264 O O . GLY A 1 160 ? 0.427 13.277 10.356 1.00 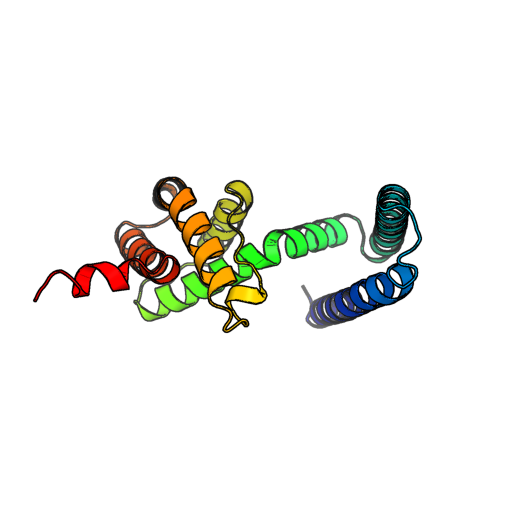82.75 160 GLY A O 1
ATOM 1265 N N . LEU A 1 161 ? -0.703 11.489 9.595 1.00 80.00 161 LEU A N 1
ATOM 1266 C CA . LEU A 1 161 ? 0.007 11.388 8.310 1.00 80.00 161 LEU A CA 1
ATOM 1267 C C . LEU A 1 161 ? -0.190 12.620 7.411 1.00 80.00 161 LEU A C 1
ATOM 1269 O O . LEU A 1 161 ? 0.720 13.018 6.683 1.00 80.00 161 LEU A O 1
ATOM 1273 N N . THR A 1 162 ? -1.371 13.237 7.453 1.00 79.31 162 THR A N 1
ATOM 1274 C CA . THR A 1 162 ? -1.695 14.440 6.664 1.00 79.31 162 THR A CA 1
ATOM 1275 C C . THR A 1 162 ? -1.303 15.749 7.361 1.00 79.31 162 THR A C 1
ATOM 1277 O O . THR A 1 162 ? -1.329 16.815 6.740 1.00 79.31 162 THR A O 1
ATOM 1280 N N . GLY A 1 163 ? -0.882 15.688 8.630 1.00 66.06 163 GLY A N 1
ATOM 1281 C CA . GLY A 1 163 ? -0.458 16.844 9.421 1.00 66.06 163 GLY A CA 1
ATOM 1282 C C . GLY A 1 163 ? -1.607 17.751 9.878 1.00 66.06 163 GLY A C 1
ATOM 1283 O O . GLY A 1 163 ? -1.373 18.921 10.195 1.00 66.06 163 GLY A O 1
ATOM 1284 N N . ASN A 1 164 ? -2.845 17.249 9.918 1.00 52.56 164 ASN A N 1
ATOM 1285 C CA . ASN A 1 164 ? -4.009 18.041 10.330 1.00 52.56 164 ASN A CA 1
ATOM 1286 C C . ASN A 1 164 ? -4.069 18.303 11.848 1.00 52.56 164 ASN A C 1
ATOM 1288 O O . ASN A 1 164 ? -4.690 19.280 12.275 1.00 52.56 164 ASN A O 1
ATOM 1292 N N . GLU A 1 165 ? -3.347 17.538 12.671 1.00 44.66 165 GLU A N 1
ATOM 1293 C CA . GLU A 1 165 ? -3.278 17.772 14.124 1.00 44.66 165 GLU A CA 1
ATOM 1294 C C . GLU A 1 165 ? -2.493 19.041 14.507 1.00 44.66 165 GLU A C 1
ATOM 1296 O O . GLU A 1 165 ? -2.744 19.645 15.550 1.00 44.66 165 GLU A O 1
ATOM 1301 N N . GLY A 1 166 ? -1.635 19.556 13.618 1.00 36.78 166 GLY A N 1
ATOM 1302 C CA . GLY A 1 166 ? -0.958 20.843 13.817 1.00 36.78 166 GLY A CA 1
ATOM 1303 C C . GLY A 1 166 ? -1.866 22.072 13.659 1.00 36.78 166 GLY A C 1
ATOM 1304 O O . GLY A 1 166 ? -1.471 23.176 14.033 1.00 36.78 166 GLY A O 1
ATOM 1305 N N . ARG A 1 167 ? -3.082 21.918 13.112 1.00 38.75 167 ARG A N 1
ATOM 1306 C CA . ARG A 1 167 ? -4.018 23.039 12.893 1.00 38.75 167 ARG A CA 1
ATOM 1307 C C . ARG A 1 167 ? -5.056 23.215 13.993 1.00 38.75 167 ARG A C 1
ATOM 1309 O O . ARG A 1 167 ? -5.574 24.319 14.135 1.00 38.75 167 ARG A O 1
ATOM 1316 N N . GLN A 1 168 ? -5.340 22.190 14.795 1.00 37.22 168 GLN A N 1
ATOM 1317 C CA . GLN A 1 168 ? -6.348 22.311 15.855 1.00 37.22 168 GLN A CA 1
ATOM 1318 C C . GLN A 1 168 ? -5.812 22.947 17.147 1.00 37.22 168 GLN A C 1
ATOM 1320 O O . GLN A 1 168 ? -6.591 23.517 17.908 1.00 37.22 168 GLN A O 1
ATOM 1325 N N . VAL A 1 169 ? -4.493 22.951 17.371 1.00 39.16 169 VAL A N 1
ATOM 1326 C CA . VAL A 1 169 ? -3.889 23.585 18.563 1.00 39.16 169 VAL A CA 1
ATOM 1327 C C . VAL A 1 169 ? -3.611 25.085 18.353 1.00 39.16 169 VAL A C 1
ATOM 1329 O O . VAL A 1 169 ? -3.492 25.836 19.317 1.00 39.16 169 VAL A O 1
ATOM 1332 N N . ALA A 1 170 ? -3.576 25.566 17.105 1.00 37.50 170 ALA A N 1
ATOM 1333 C CA . ALA A 1 170 ? -3.270 26.967 16.792 1.00 37.50 170 ALA A CA 1
ATOM 1334 C C . ALA A 1 170 ? -4.467 27.939 16.912 1.00 37.50 170 ALA A C 1
ATOM 1336 O O . ALA A 1 170 ? -4.249 29.144 16.911 1.00 37.50 170 ALA A O 1
ATOM 1337 N N . ASN A 1 171 ? -5.703 27.441 17.060 1.00 37.38 171 ASN A N 1
ATOM 1338 C CA . ASN A 1 171 ? -6.921 28.265 17.185 1.00 37.38 171 ASN A CA 1
ATOM 1339 C C . ASN A 1 171 ? -7.543 28.257 18.596 1.00 37.38 171 ASN A C 1
ATOM 1341 O O . ASN A 1 171 ? -8.703 28.624 18.772 1.00 37.38 171 ASN A O 1
ATOM 1345 N N . LYS A 1 172 ? -6.776 27.854 19.614 1.00 36.84 172 LYS A N 1
ATOM 1346 C CA . LYS A 1 172 ? -7.117 28.066 21.028 1.00 36.84 172 LYS A CA 1
ATOM 1347 C C . LYS A 1 172 ? -5.997 28.842 21.720 1.00 36.84 172 LYS A C 1
ATOM 1349 O O . LYS A 1 172 ? -5.270 28.291 22.543 1.00 36.84 172 LYS A O 1
ATOM 1354 N N . LYS A 1 173 ? -5.841 30.110 21.355 1.00 35.81 173 LYS A N 1
ATOM 1355 C CA . LYS A 1 173 ? -5.215 31.130 22.199 1.00 35.81 173 LYS A CA 1
ATOM 1356 C C . LYS A 1 173 ? -6.023 32.409 22.105 1.00 35.81 173 LYS A C 1
ATOM 1358 O O . LYS A 1 173 ? -6.444 32.726 20.973 1.00 35.81 173 LYS A O 1
#